Protein AF-A0A972F9N4-F1 (afdb_monomer_lite)

Radius of gyration: 15.57 Å; chains: 1; bounding box: 40×33×38 Å

Foldseek 3Di:
DDAQVRLVVLLCVLVVVLLVVLVWDKDWDDWDADPLGTKTKIWTDDDQWIWIWMGDQATGWTKITHNHFIDTPQLLCVLQVNVVPAQPPVPPDHNNSNSNRVNVCCVPPVCCRRHNDPVVSVVSRVSCVVPVCCCPDPNVVPDDD

pLDDT: mean 92.65, std 11.04, range [39.41, 98.75]

Organism: NCBI:txid666964

Sequence (145 aa):
MSTPQEELVEGIEHLRPMMEANGFEFSLGETGIGSGGTFAVGQFQRDDRILAFSVRYGLGLVEYKVGQSRITHEDFLRYSGAWGNHACPNFGGTIQASFAALKQDLANHFSVFLSGKDEEFLAVVRDRDAEPNKFKGLAALGGRR

Secondary structure (DSSP, 8-state):
---HHHHHHHHHHHHHHHHHHTT-EEEEEEEEEETTEEEEEEEEEETTEEEEEEESSSEEEEEEEETTEEEEHHHHHHHTTGGGG---S-TTS-HHHHHHHHHHHHHHH-HHHHTS-HHHHHHHHHHHHHSTTTTSGGGGG----

Structure (mmCIF, N/CA/C/O backbone):
data_AF-A0A972F9N4-F1
#
_entry.id   AF-A0A972F9N4-F1
#
loop_
_atom_site.group_PDB
_atom_site.id
_atom_site.type_symbol
_atom_site.label_atom_id
_atom_site.label_alt_id
_atom_site.label_comp_id
_atom_site.label_asym_id
_atom_site.label_entity_id
_atom_site.label_seq_id
_atom_site.pdbx_PDB_ins_code
_atom_site.Cartn_x
_atom_site.Cartn_y
_atom_site.Cartn_z
_atom_site.occupancy
_atom_site.B_iso_or_equiv
_atom_site.auth_seq_id
_atom_site.auth_comp_id
_atom_site.auth_asym_id
_atom_site.auth_atom_id
_atom_site.pdbx_PDB_model_num
ATOM 1 N N . MET A 1 1 ? -10.585 13.991 20.053 1.00 66.56 1 MET A N 1
ATOM 2 C CA . MET A 1 1 ? -9.584 13.578 19.050 1.00 66.56 1 MET A CA 1
ATOM 3 C C . MET A 1 1 ? -9.854 12.126 18.746 1.00 66.56 1 MET A C 1
ATOM 5 O O . MET A 1 1 ? -10.020 11.379 19.705 1.00 66.56 1 MET A O 1
ATOM 9 N N . SER A 1 2 ? -9.945 11.767 17.471 1.00 84.81 2 SER A N 1
ATOM 10 C CA . SER A 1 2 ? -10.097 10.379 17.044 1.00 84.81 2 SER A CA 1
ATOM 11 C C . SER A 1 2 ? -8.840 9.581 17.390 1.00 84.81 2 SER A C 1
ATOM 13 O O . SER A 1 2 ? -7.721 10.103 17.378 1.00 84.81 2 SER A O 1
ATOM 15 N N . THR A 1 3 ? -9.018 8.313 17.723 1.00 94.06 3 THR A N 1
ATOM 16 C CA . THR A 1 3 ? -7.925 7.361 17.908 1.00 94.06 3 THR A CA 1
ATOM 17 C C . THR A 1 3 ? -7.347 6.948 16.548 1.00 94.06 3 THR A C 1
ATOM 19 O O . THR A 1 3 ? -8.063 6.951 15.548 1.00 94.06 3 THR A O 1
ATOM 22 N N . PRO A 1 4 ? -6.075 6.516 16.473 1.00 95.50 4 PRO A N 1
ATOM 23 C CA . PRO A 1 4 ? -5.504 5.985 15.233 1.00 95.50 4 PRO A CA 1
ATOM 24 C C . PRO A 1 4 ? -6.303 4.829 14.621 1.00 95.50 4 PRO A C 1
ATOM 26 O O . PRO A 1 4 ? -6.300 4.665 13.408 1.00 95.50 4 PRO A O 1
ATOM 29 N N . GLN A 1 5 ? -6.989 4.036 15.449 1.00 96.56 5 GLN A N 1
ATOM 30 C CA . GLN A 1 5 ? -7.875 2.975 14.978 1.00 96.56 5 GLN A CA 1
ATOM 31 C C . GLN A 1 5 ? -9.117 3.544 14.282 1.00 96.56 5 GLN A C 1
ATOM 33 O O . GLN A 1 5 ? -9.463 3.066 13.209 1.00 96.56 5 GLN A O 1
ATOM 38 N N . GLU A 1 6 ? -9.770 4.555 14.861 1.00 96.31 6 GLU A N 1
ATOM 39 C CA . GLU A 1 6 ? -10.923 5.223 14.237 1.00 96.31 6 GLU A CA 1
ATOM 40 C C . GLU A 1 6 ? -10.524 5.888 12.914 1.00 96.31 6 GLU A C 1
ATOM 42 O O . GLU A 1 6 ? -11.195 5.686 11.908 1.00 96.31 6 GLU A O 1
ATOM 47 N N . GLU A 1 7 ? -9.384 6.585 12.888 1.00 97.00 7 GLU A N 1
ATOM 48 C CA . GLU A 1 7 ? -8.821 7.198 11.674 1.00 97.00 7 GLU A CA 1
ATOM 49 C C . GLU A 1 7 ? -8.498 6.158 10.590 1.00 97.00 7 GLU A C 1
ATOM 51 O O . GLU A 1 7 ? -8.697 6.398 9.400 1.00 97.00 7 GLU A O 1
ATOM 56 N N . LEU A 1 8 ? -8.007 4.980 10.987 1.00 97.25 8 LEU A N 1
ATOM 57 C CA . LEU A 1 8 ? -7.749 3.875 10.068 1.00 97.25 8 LEU A CA 1
ATOM 58 C C . LEU A 1 8 ? -9.059 3.314 9.508 1.00 97.25 8 LEU A C 1
ATOM 60 O O . LEU A 1 8 ? -9.168 3.139 8.297 1.00 97.25 8 LEU A O 1
ATOM 64 N N . VAL A 1 9 ? -10.043 3.042 10.369 1.00 97.19 9 VAL A N 1
ATOM 65 C CA . VAL A 1 9 ? -11.350 2.506 9.961 1.00 97.19 9 VAL A CA 1
ATOM 66 C C . VAL A 1 9 ? -12.082 3.480 9.041 1.00 97.19 9 VAL A C 1
ATOM 68 O O . VAL A 1 9 ? -12.660 3.046 8.056 1.00 97.19 9 VAL A O 1
ATOM 71 N N . GLU A 1 10 ? -12.023 4.784 9.299 1.00 97.12 10 GLU A N 1
ATOM 72 C CA . GLU A 1 10 ? -12.567 5.786 8.379 1.00 97.12 10 GLU A CA 1
ATOM 73 C C . GLU A 1 10 ? -11.773 5.820 7.064 1.00 97.12 10 GLU A C 1
ATOM 75 O O . GLU A 1 10 ? -12.341 5.790 5.972 1.00 97.12 10 GLU A O 1
ATOM 80 N N . GLY A 1 11 ? -10.442 5.821 7.155 1.00 96.81 11 GLY A N 1
ATOM 81 C CA . GLY A 1 11 ? -9.549 5.883 6.006 1.00 96.81 11 GLY A CA 1
ATOM 82 C C . GLY A 1 11 ? -9.741 4.740 5.008 1.00 96.81 11 GLY A C 1
ATOM 83 O O . GLY A 1 11 ? -9.746 4.961 3.792 1.00 96.81 11 GLY A O 1
ATOM 84 N N . ILE A 1 12 ? -9.949 3.514 5.492 1.00 97.69 12 ILE A N 1
ATOM 85 C CA . ILE A 1 12 ? -10.131 2.359 4.608 1.00 97.69 12 ILE A CA 1
ATOM 86 C C . ILE A 1 12 ? -11.447 2.393 3.833 1.00 97.69 12 ILE A C 1
ATOM 88 O O . ILE A 1 12 ? -11.502 1.770 2.777 1.00 97.69 12 ILE A O 1
ATOM 92 N N . GLU A 1 13 ? -12.460 3.159 4.249 1.00 98.06 13 GLU A N 1
ATOM 93 C CA . GLU A 1 13 ? -13.692 3.326 3.463 1.00 98.06 13 GLU A CA 1
ATOM 94 C C . GLU A 1 13 ? -13.420 3.994 2.103 1.00 98.06 13 GLU A C 1
ATOM 96 O O . GLU A 1 13 ? -14.134 3.759 1.126 1.00 98.06 13 GLU A O 1
ATOM 101 N N . HIS A 1 14 ? -12.323 4.751 1.970 1.00 97.25 14 HIS A N 1
ATOM 102 C CA . HIS A 1 14 ? -11.880 5.247 0.666 1.00 97.25 14 HIS A CA 1
ATOM 103 C C . HIS A 1 14 ? -11.411 4.119 -0.263 1.00 97.25 14 HIS A C 1
ATOM 105 O O . HIS A 1 14 ? -11.649 4.186 -1.477 1.00 97.25 14 HIS A O 1
ATOM 111 N N . LEU A 1 15 ? -10.742 3.105 0.292 1.00 98.00 15 LEU A N 1
ATOM 112 C CA . LEU A 1 15 ? -10.119 2.003 -0.445 1.00 98.00 15 LEU A CA 1
ATOM 113 C C . LEU A 1 15 ? -11.084 0.837 -0.668 1.00 98.00 15 LEU A C 1
ATOM 115 O O . LEU A 1 15 ? -11.050 0.206 -1.726 1.00 98.00 15 LEU A O 1
ATOM 119 N N . ARG A 1 16 ? -11.954 0.579 0.311 1.00 97.69 16 ARG A N 1
ATOM 120 C CA . ARG A 1 16 ? -12.781 -0.621 0.437 1.00 97.69 16 ARG A CA 1
ATOM 121 C C . ARG A 1 16 ? -13.491 -1.015 -0.863 1.00 97.69 16 ARG A C 1
ATOM 123 O O . ARG A 1 16 ? -13.254 -2.139 -1.297 1.00 97.69 16 ARG A O 1
ATOM 130 N N . PRO A 1 17 ? -14.229 -0.131 -1.570 1.00 97.94 17 PRO A N 1
ATOM 131 C CA . PRO A 1 17 ? -14.934 -0.540 -2.788 1.00 97.94 17 PRO A CA 1
ATOM 132 C C . PRO A 1 17 ? -14.007 -1.076 -3.886 1.00 97.94 17 PRO A C 1
ATOM 134 O O . PRO A 1 17 ? -14.366 -1.999 -4.607 1.00 97.94 17 PRO A O 1
ATOM 137 N N . MET A 1 18 ? -12.807 -0.504 -4.023 1.00 97.62 18 MET A N 1
ATOM 138 C CA . MET A 1 18 ? -11.828 -0.936 -5.025 1.00 97.62 18 MET A CA 1
ATOM 139 C C . MET A 1 18 ? -11.169 -2.253 -4.623 1.00 97.62 18 MET A C 1
ATOM 141 O O . MET A 1 18 ? -10.984 -3.130 -5.465 1.00 97.62 18 MET A O 1
ATOM 145 N N . MET A 1 19 ? -10.804 -2.379 -3.349 1.00 98.38 19 MET A N 1
ATOM 146 C CA . MET A 1 19 ? -10.128 -3.565 -2.835 1.00 98.38 19 MET A CA 1
ATOM 147 C C . MET A 1 19 ? -11.067 -4.777 -2.866 1.00 98.38 19 MET A C 1
ATOM 149 O O . MET A 1 19 ? -10.706 -5.811 -3.426 1.00 98.38 19 MET A O 1
ATOM 153 N N . GLU A 1 20 ? -12.302 -4.622 -2.382 1.00 98.25 20 GLU A N 1
ATOM 154 C CA . GLU A 1 20 ? -13.320 -5.681 -2.379 1.00 98.25 20 GLU A CA 1
ATOM 155 C C . GLU A 1 20 ? -13.733 -6.082 -3.804 1.00 98.25 20 GLU A C 1
ATOM 157 O O . GLU A 1 20 ? -13.860 -7.270 -4.092 1.00 98.25 20 GLU A O 1
ATOM 162 N N . ALA A 1 21 ? -13.838 -5.132 -4.745 1.00 97.75 21 ALA A N 1
ATOM 163 C CA . ALA A 1 21 ? -14.088 -5.449 -6.157 1.00 97.75 21 ALA A CA 1
ATOM 164 C C . ALA A 1 21 ? -12.963 -6.278 -6.805 1.00 97.75 21 ALA A C 1
ATOM 166 O O . ALA A 1 21 ? -13.196 -6.965 -7.797 1.00 97.75 21 ALA A O 1
ATOM 167 N N . ASN A 1 22 ? -11.750 -6.230 -6.245 1.00 98.06 22 ASN A N 1
ATOM 168 C CA . ASN A 1 22 ? -10.628 -7.074 -6.645 1.00 98.06 22 ASN A CA 1
ATOM 169 C C . ASN A 1 22 ? -10.482 -8.321 -5.756 1.00 98.06 22 ASN A C 1
ATOM 171 O O . ASN A 1 22 ? -9.488 -9.027 -5.884 1.00 98.06 22 ASN A O 1
ATOM 175 N N . GLY A 1 23 ? -11.441 -8.624 -4.878 1.00 98.12 23 GLY A N 1
ATOM 176 C CA . GLY A 1 23 ? -11.435 -9.822 -4.033 1.00 98.12 23 GLY A CA 1
ATOM 177 C C . GLY A 1 23 ? -10.523 -9.737 -2.810 1.00 98.12 23 GLY A C 1
ATOM 178 O O . GLY A 1 23 ? -10.171 -10.772 -2.255 1.00 98.12 23 GLY A O 1
ATOM 179 N N . PHE A 1 24 ? -10.103 -8.536 -2.407 1.00 98.62 24 PHE A N 1
ATOM 180 C CA . PHE A 1 24 ? -9.376 -8.350 -1.156 1.00 98.62 24 PHE A CA 1
ATOM 181 C C . PHE A 1 24 ? -10.337 -8.163 0.013 1.00 98.62 24 PHE A C 1
ATOM 183 O O . PHE A 1 24 ? -11.296 -7.397 -0.073 1.00 98.62 24 PHE A O 1
ATOM 190 N N . GLU A 1 25 ? -9.998 -8.772 1.139 1.00 98.56 25 GLU A N 1
ATOM 191 C CA . GLU A 1 25 ? -10.707 -8.614 2.402 1.00 98.56 25 GLU A CA 1
ATOM 192 C C . GLU A 1 25 ? -9.875 -7.781 3.371 1.00 98.56 25 GLU A C 1
ATOM 194 O O . GLU A 1 25 ? -8.657 -7.947 3.476 1.00 98.56 25 GLU A O 1
ATOM 199 N N . PHE A 1 26 ? -10.532 -6.865 4.079 1.00 98.50 26 PHE A N 1
ATOM 200 C CA . PHE A 1 26 ? -9.880 -6.057 5.101 1.00 98.50 26 PHE A CA 1
ATOM 201 C C . PHE A 1 26 ? -9.849 -6.781 6.449 1.00 98.50 26 PHE A C 1
ATOM 203 O O . PHE A 1 26 ? -10.870 -7.287 6.914 1.00 98.50 26 PHE A O 1
ATOM 210 N N . SER A 1 27 ? -8.714 -6.709 7.139 1.00 98.06 27 SER A N 1
ATOM 211 C CA . SER A 1 27 ? -8.597 -7.084 8.547 1.00 98.06 27 SER A CA 1
ATOM 212 C C . SER A 1 27 ? -7.847 -6.011 9.330 1.00 98.06 27 SER A C 1
ATOM 214 O O . SER A 1 27 ? -6.760 -5.578 8.929 1.00 98.06 27 SER A O 1
ATOM 216 N N . LEU A 1 28 ? -8.401 -5.627 10.479 1.00 97.50 28 LEU A N 1
ATOM 217 C CA . LEU A 1 28 ? -7.691 -4.815 11.460 1.00 97.50 28 LEU A CA 1
ATOM 218 C C . LEU A 1 28 ? -6.642 -5.688 12.163 1.00 97.50 28 LEU A C 1
ATOM 220 O O . LEU A 1 28 ? -6.951 -6.787 12.621 1.00 97.50 28 LEU A O 1
ATOM 224 N N . GLY A 1 29 ? -5.406 -5.201 12.213 1.00 94.38 29 GLY A N 1
ATOM 225 C CA . GLY A 1 29 ? -4.285 -5.865 12.863 1.00 94.38 29 GLY A CA 1
ATOM 226 C C . GLY A 1 29 ? -4.032 -5.322 14.267 1.00 94.38 29 GLY A C 1
ATOM 227 O O . GLY A 1 29 ? -4.952 -5.055 15.037 1.00 94.38 29 GLY A O 1
ATOM 228 N N . GLU A 1 30 ? -2.753 -5.165 14.602 1.00 93.50 30 GLU A N 1
ATOM 229 C CA . GLU A 1 30 ? -2.322 -4.668 15.905 1.00 93.50 30 GLU A CA 1
ATOM 230 C C . GLU A 1 30 ? -2.741 -3.208 16.136 1.00 93.50 30 GLU A C 1
ATOM 232 O O . GLU A 1 30 ? -2.578 -2.336 15.281 1.00 93.50 30 GLU A O 1
ATOM 237 N N . THR A 1 31 ? -3.226 -2.934 17.342 1.00 94.94 31 THR A N 1
ATOM 238 C CA . THR A 1 31 ? -3.464 -1.585 17.857 1.00 94.94 31 THR A CA 1
ATOM 239 C C . THR A 1 31 ? -2.782 -1.459 19.208 1.00 94.94 31 THR A C 1
ATOM 241 O O . THR A 1 31 ? -2.860 -2.385 20.017 1.00 94.94 31 THR A O 1
ATOM 244 N N . GLY A 1 32 ? -2.156 -0.323 19.502 1.00 92.06 32 GLY A N 1
ATOM 245 C CA . GLY A 1 32 ? -1.471 -0.180 20.782 1.00 92.06 32 GLY A CA 1
ATOM 246 C C . GLY A 1 32 ? -0.797 1.162 20.995 1.00 92.06 32 GLY A C 1
ATOM 247 O O . GLY A 1 32 ? -0.964 2.103 20.221 1.00 92.06 32 GLY A O 1
ATOM 248 N N . ILE A 1 33 ? -0.019 1.237 22.074 1.00 92.06 33 ILE A N 1
ATOM 249 C CA . ILE A 1 33 ? 0.811 2.388 22.432 1.00 92.06 33 ILE A CA 1
ATOM 250 C C . ILE A 1 33 ? 2.270 1.943 22.364 1.00 92.06 33 ILE A C 1
ATOM 252 O O . ILE A 1 33 ? 2.673 1.014 23.056 1.00 92.06 33 ILE A O 1
ATOM 256 N N . GLY A 1 34 ? 3.061 2.616 21.530 1.00 84.94 34 GLY A N 1
ATOM 257 C CA . GLY A 1 34 ? 4.508 2.410 21.440 1.00 84.94 34 GLY A CA 1
ATOM 258 C C . GLY A 1 34 ? 5.297 3.662 21.822 1.00 84.94 34 GLY A C 1
ATOM 259 O O . GLY A 1 34 ? 4.723 4.689 22.173 1.00 84.94 34 GLY A O 1
ATOM 260 N N . SER A 1 35 ? 6.622 3.610 21.673 1.00 80.38 35 SER A N 1
ATOM 261 C CA . SER A 1 35 ? 7.544 4.711 22.020 1.00 80.38 35 SER A CA 1
ATOM 262 C C . SER A 1 35 ? 7.240 6.050 21.334 1.00 80.38 35 SER A C 1
ATOM 264 O O . SER A 1 35 ? 7.495 7.105 21.900 1.00 80.38 35 SER A O 1
ATOM 266 N N . GLY A 1 36 ? 6.660 6.027 20.136 1.00 81.94 36 GLY A N 1
ATOM 267 C CA . GLY A 1 36 ? 6.170 7.215 19.435 1.00 81.94 36 GLY A CA 1
ATOM 268 C C . GLY A 1 36 ? 4.666 7.479 19.607 1.00 81.94 36 GLY A C 1
ATOM 269 O O . GLY A 1 36 ? 4.095 8.140 18.759 1.00 81.94 36 GLY A O 1
ATOM 270 N N . GLY A 1 37 ? 3.977 6.913 20.602 1.00 90.31 37 GLY A N 1
ATOM 271 C CA . GLY A 1 37 ? 2.532 7.090 20.834 1.00 90.31 37 GLY A CA 1
ATOM 272 C C . GLY A 1 37 ? 1.628 6.007 20.234 1.00 90.31 37 GLY A C 1
ATOM 273 O O . GLY A 1 37 ? 2.108 4.946 19.821 1.00 90.31 37 GLY A O 1
ATOM 274 N N . THR A 1 38 ? 0.321 6.271 20.215 1.00 94.50 38 THR A N 1
ATOM 275 C CA . THR A 1 38 ? -0.720 5.318 19.797 1.00 94.50 38 THR A CA 1
ATOM 276 C C . THR A 1 38 ? -0.662 5.031 18.298 1.00 94.50 38 THR A C 1
ATOM 278 O O . THR A 1 38 ? -0.417 5.939 17.505 1.00 94.50 38 THR A O 1
ATOM 281 N N . PHE A 1 39 ? -0.908 3.785 17.902 1.00 95.75 39 PHE A N 1
ATOM 282 C CA . PHE A 1 39 ? -0.930 3.362 16.505 1.00 95.75 39 PHE A CA 1
ATOM 283 C C . PHE A 1 39 ? -2.013 2.309 16.248 1.00 95.75 39 PHE A C 1
ATOM 285 O O . PHE A 1 39 ? -2.490 1.648 17.174 1.00 95.75 39 PHE A O 1
ATOM 292 N N . ALA A 1 40 ? -2.362 2.148 14.975 1.00 97.31 40 ALA A N 1
ATOM 293 C CA . ALA A 1 40 ? -3.174 1.047 14.471 1.00 97.31 40 ALA A CA 1
ATOM 294 C C . ALA A 1 40 ? -2.573 0.505 13.171 1.00 97.31 40 ALA A C 1
ATOM 296 O O . ALA A 1 40 ? -1.994 1.262 12.392 1.00 97.31 40 ALA A O 1
ATOM 297 N N . VAL A 1 41 ? -2.710 -0.795 12.936 1.00 97.38 41 VAL A N 1
ATOM 298 C CA . VAL A 1 41 ? -2.272 -1.485 11.721 1.00 97.38 41 VAL A CA 1
ATOM 299 C C . VAL A 1 41 ? -3.487 -2.093 11.039 1.00 97.38 41 VAL A C 1
ATOM 301 O O . VAL A 1 41 ? -4.383 -2.620 11.695 1.00 97.38 41 VAL A O 1
ATOM 304 N N . GLY A 1 42 ? -3.518 -2.029 9.716 1.00 97.88 42 GLY A N 1
ATOM 305 C CA . GLY A 1 42 ? -4.555 -2.636 8.898 1.00 97.88 42 GLY A CA 1
ATOM 306 C C . GLY A 1 42 ? -3.942 -3.303 7.682 1.00 97.88 42 GLY A C 1
ATOM 307 O O . GLY A 1 42 ? -2.849 -2.941 7.240 1.00 97.88 42 GLY A O 1
ATOM 308 N N . GLN A 1 43 ? -4.655 -4.283 7.141 1.00 98.50 43 GLN A N 1
ATOM 309 C CA . GLN A 1 43 ? -4.263 -4.909 5.891 1.00 98.50 43 GLN A CA 1
ATOM 310 C C . GLN A 1 43 ? -5.473 -5.298 5.049 1.00 98.50 43 GLN A C 1
ATOM 312 O O . GLN A 1 43 ? -6.538 -5.613 5.577 1.00 98.50 43 GLN A O 1
ATOM 317 N N . PHE A 1 44 ? -5.269 -5.307 3.738 1.00 98.75 44 PHE A N 1
ATOM 318 C CA . PHE A 1 44 ? -6.120 -5.983 2.771 1.00 98.75 44 PHE A CA 1
ATOM 319 C C . PHE A 1 44 ? -5.400 -7.231 2.270 1.00 98.75 44 PHE A C 1
ATOM 321 O O . PHE A 1 44 ? -4.228 -7.145 1.898 1.00 98.75 44 PHE A O 1
ATOM 328 N N . GLN A 1 45 ? -6.094 -8.366 2.218 1.00 98.56 45 GLN A N 1
ATOM 329 C CA . GLN A 1 45 ? -5.526 -9.631 1.761 1.00 98.56 45 GLN A CA 1
ATOM 330 C C . GLN A 1 45 ? -6.414 -10.317 0.720 1.00 98.56 45 GLN A C 1
ATOM 332 O O . GLN A 1 45 ? -7.630 -10.368 0.874 1.00 98.56 45 GLN A O 1
ATOM 337 N N . ARG A 1 46 ? -5.780 -10.873 -0.316 1.00 98.06 46 ARG A N 1
ATOM 338 C CA . ARG A 1 46 ? -6.365 -11.830 -1.262 1.00 98.06 46 ARG A CA 1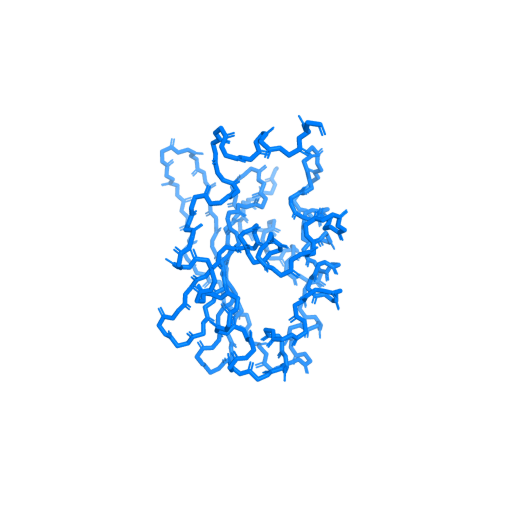
ATOM 339 C C . ARG A 1 46 ? -5.334 -12.915 -1.531 1.00 98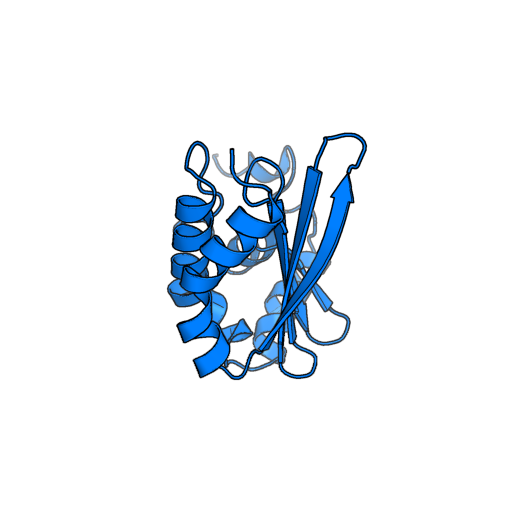.06 46 ARG A C 1
ATOM 341 O O . ARG A 1 46 ? -4.276 -12.608 -2.074 1.00 98.06 46 ARG A O 1
ATOM 348 N N . ASP A 1 47 ? -5.638 -14.155 -1.164 1.00 96.56 47 ASP A N 1
ATOM 349 C CA . ASP A 1 47 ? -4.702 -15.279 -1.261 1.00 96.56 47 ASP A CA 1
ATOM 350 C C . ASP A 1 47 ? -3.342 -14.939 -0.612 1.00 96.56 47 ASP A C 1
ATOM 352 O O . ASP A 1 47 ? -3.274 -14.660 0.590 1.00 96.56 47 ASP A O 1
ATOM 356 N N . ASP A 1 48 ? -2.265 -14.931 -1.397 1.00 96.25 48 ASP A N 1
ATOM 357 C CA . ASP A 1 48 ? -0.902 -14.597 -0.983 1.00 96.25 48 ASP A CA 1
ATOM 358 C C . ASP A 1 48 ? -0.518 -13.124 -1.234 1.00 96.25 48 ASP A C 1
ATOM 360 O O . ASP A 1 48 ? 0.637 -12.739 -1.014 1.00 96.25 48 ASP A O 1
ATOM 364 N N . ARG A 1 49 ? -1.480 -12.292 -1.657 1.00 98.38 49 ARG A N 1
ATOM 365 C CA . ARG A 1 49 ? -1.309 -10.853 -1.868 1.00 98.38 49 ARG A CA 1
ATOM 366 C C . ARG A 1 49 ? -1.779 -10.062 -0.663 1.00 98.38 49 ARG A C 1
ATOM 368 O O . ARG A 1 49 ? -2.931 -10.176 -0.250 1.00 98.38 49 ARG A O 1
ATOM 375 N N . ILE A 1 50 ? -0.903 -9.218 -0.125 1.00 98.62 50 ILE A N 1
ATOM 376 C CA . ILE A 1 50 ? -1.196 -8.401 1.058 1.00 98.62 50 ILE A CA 1
ATOM 377 C C . ILE A 1 50 ? -0.794 -6.953 0.796 1.00 98.62 50 ILE A C 1
ATOM 379 O O . ILE A 1 50 ? 0.331 -6.682 0.381 1.00 98.62 50 ILE A O 1
ATOM 383 N N . LEU A 1 51 ? -1.714 -6.029 1.060 1.00 98.62 51 LEU A N 1
ATOM 384 C CA . LEU A 1 51 ? -1.452 -4.601 1.204 1.00 98.62 51 LEU A CA 1
ATOM 385 C C . LEU A 1 51 ? -1.565 -4.263 2.690 1.00 98.62 51 LEU A C 1
ATOM 387 O O . LEU A 1 51 ? -2.665 -4.304 3.233 1.00 98.62 51 LEU A O 1
ATOM 391 N N . ALA A 1 52 ? -0.452 -3.930 3.336 1.00 98.31 52 ALA A N 1
ATOM 392 C CA . ALA A 1 52 ? -0.397 -3.601 4.757 1.00 98.31 52 ALA A CA 1
ATOM 393 C C . ALA A 1 52 ? -0.010 -2.135 4.967 1.00 98.31 52 ALA A C 1
ATOM 395 O O . ALA A 1 52 ? 0.812 -1.581 4.235 1.00 98.31 52 ALA A O 1
ATOM 396 N N . PHE A 1 53 ? -0.596 -1.503 5.980 1.00 97.50 53 PHE A N 1
ATOM 397 C CA . PHE A 1 53 ? -0.304 -0.120 6.343 1.00 97.50 53 PHE A CA 1
ATOM 398 C C . PHE A 1 53 ? -0.574 0.142 7.823 1.00 97.50 53 PHE A C 1
ATOM 400 O O . PHE A 1 53 ? -1.269 -0.610 8.505 1.00 97.50 53 PHE A O 1
ATOM 407 N N . SER A 1 54 ? -0.011 1.236 8.329 1.00 95.75 54 SER A N 1
ATOM 408 C CA . SER A 1 54 ? -0.205 1.679 9.711 1.00 95.75 54 SER A CA 1
ATOM 409 C C . SER A 1 54 ? -0.682 3.123 9.764 1.00 95.75 54 SER A C 1
ATOM 411 O O . SER A 1 54 ? -0.403 3.904 8.860 1.00 95.75 54 SER A O 1
ATOM 413 N N . VAL A 1 55 ? -1.387 3.492 10.829 1.00 95.62 55 VAL A N 1
ATOM 414 C CA . VAL A 1 55 ? -1.764 4.872 11.138 1.00 95.62 55 VAL A CA 1
ATOM 415 C C . VAL A 1 55 ? -1.127 5.269 12.461 1.00 95.62 55 VAL A C 1
ATOM 417 O O . VAL A 1 55 ? -1.318 4.608 13.485 1.00 95.62 55 VAL A O 1
ATOM 420 N N . ARG A 1 56 ? -0.359 6.361 12.430 1.00 93.62 56 ARG A N 1
ATOM 421 C CA . ARG A 1 56 ? 0.265 6.998 13.596 1.00 93.62 56 ARG A CA 1
ATOM 422 C C . ARG A 1 56 ? 0.544 8.467 13.294 1.00 93.62 56 ARG A C 1
ATOM 424 O O . ARG A 1 56 ? 1.484 8.771 12.568 1.00 93.62 56 ARG A O 1
ATOM 431 N N . TYR A 1 57 ? -0.284 9.369 13.823 1.00 90.44 57 TYR A N 1
ATOM 432 C CA . TYR A 1 57 ? -0.300 10.807 13.476 1.00 90.44 57 TYR A CA 1
ATOM 433 C C 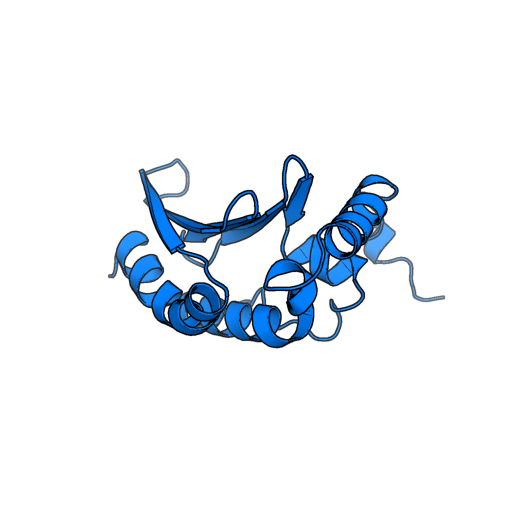. TYR A 1 57 ? -0.479 11.123 11.972 1.00 90.44 57 TYR A C 1
ATOM 435 O O . TYR A 1 57 ? -0.458 12.286 11.585 1.00 90.44 57 TYR A O 1
ATOM 443 N N . GLY A 1 58 ? -0.641 10.101 11.130 1.00 93.19 58 GLY A N 1
ATOM 444 C CA . GLY A 1 58 ? -0.554 10.132 9.674 1.00 93.19 58 GLY A CA 1
ATOM 445 C C . GLY A 1 58 ? -0.650 8.705 9.122 1.00 93.19 58 GLY A C 1
ATOM 446 O O . GLY A 1 58 ? -0.537 7.740 9.887 1.00 93.19 58 GLY A O 1
ATOM 447 N N . LEU A 1 59 ? -0.841 8.565 7.808 1.00 95.25 59 LEU A N 1
ATOM 448 C CA . LEU A 1 59 ? -0.676 7.278 7.128 1.00 95.25 59 LEU A CA 1
ATOM 449 C C . LEU A 1 59 ? 0.821 6.935 7.089 1.00 95.25 59 LEU A C 1
ATOM 451 O O . LEU A 1 59 ? 1.626 7.686 6.542 1.00 95.25 59 LEU A O 1
ATOM 455 N N . GLY A 1 60 ? 1.187 5.837 7.741 1.00 92.94 60 GLY A N 1
ATOM 456 C CA . GLY A 1 60 ? 2.551 5.336 7.845 1.00 92.94 60 GLY A CA 1
ATOM 457 C C . GLY A 1 60 ? 2.989 4.543 6.616 1.00 92.94 60 GLY A C 1
ATOM 458 O O . GLY A 1 60 ? 2.455 4.699 5.520 1.00 92.94 60 GLY A O 1
ATOM 459 N N . LEU A 1 61 ? 3.982 3.668 6.809 1.00 91.38 61 LEU A N 1
ATOM 460 C CA . LEU A 1 61 ? 4.516 2.838 5.731 1.00 91.38 61 LEU A CA 1
ATOM 461 C C . LEU A 1 61 ? 3.412 1.975 5.112 1.00 91.38 61 LEU A C 1
ATOM 463 O O . LEU A 1 61 ? 2.730 1.244 5.829 1.00 91.38 61 LEU A O 1
ATOM 467 N N . VAL A 1 62 ? 3.300 2.042 3.787 1.00 97.75 62 VAL A N 1
ATOM 468 C CA . VAL A 1 62 ? 2.443 1.183 2.972 1.00 97.75 62 VAL A CA 1
ATOM 469 C C . VAL A 1 62 ? 3.332 0.145 2.284 1.00 97.75 62 VAL A C 1
ATOM 471 O O . VAL A 1 62 ? 4.253 0.502 1.542 1.00 97.75 62 VAL A O 1
ATOM 474 N N . GLU A 1 63 ? 3.081 -1.133 2.550 1.00 98.38 63 GLU A N 1
ATOM 475 C CA . GLU A 1 63 ? 3.855 -2.265 2.035 1.00 98.38 63 GLU A CA 1
ATOM 476 C C . GLU A 1 63 ? 2.955 -3.231 1.257 1.00 98.38 63 GLU A C 1
ATOM 478 O O . GLU A 1 63 ? 1.821 -3.511 1.645 1.00 98.38 63 GLU A O 1
ATOM 483 N N . TYR A 1 64 ? 3.490 -3.746 0.154 1.00 98.50 64 TYR A N 1
ATOM 484 C CA . TYR A 1 64 ? 2.863 -4.727 -0.719 1.00 98.50 64 TYR A CA 1
ATOM 485 C C . TYR A 1 64 ? 3.637 -6.031 -0.637 1.00 98.50 64 TYR A C 1
ATOM 487 O O . TYR A 1 64 ? 4.870 -6.025 -0.685 1.00 98.50 64 TYR A O 1
ATOM 495 N N . LYS A 1 65 ? 2.920 -7.148 -0.588 1.00 98.44 65 LYS A N 1
ATOM 496 C CA . LYS A 1 65 ? 3.483 -8.495 -0.569 1.00 98.44 65 LYS A CA 1
ATOM 497 C C . LYS A 1 65 ? 2.777 -9.389 -1.580 1.00 98.44 65 LYS A C 1
ATOM 499 O O . LYS A 1 65 ? 1.559 -9.315 -1.698 1.00 98.44 65 LYS A O 1
ATOM 504 N N . VAL A 1 66 ? 3.553 -10.233 -2.258 1.00 98.00 66 VAL A N 1
ATOM 505 C CA . VAL A 1 66 ? 3.094 -11.355 -3.094 1.00 98.00 66 VAL A CA 1
ATOM 506 C C . VAL A 1 66 ? 4.004 -12.543 -2.779 1.00 98.00 66 VAL A C 1
ATOM 508 O O . VAL A 1 66 ? 5.230 -12.435 -2.901 1.00 98.00 66 VAL A O 1
ATOM 511 N N . GLY A 1 67 ? 3.443 -13.649 -2.291 1.00 96.44 67 GLY A N 1
ATOM 512 C CA . GLY A 1 67 ? 4.215 -14.798 -1.817 1.00 96.44 67 GLY A CA 1
ATOM 513 C C . GLY A 1 67 ? 5.198 -14.426 -0.697 1.00 96.44 67 GLY A C 1
ATOM 514 O O . GLY A 1 67 ? 4.799 -14.072 0.411 1.00 96.44 67 GLY A O 1
ATOM 515 N N . GLN A 1 68 ? 6.504 -14.522 -0.961 1.00 96.06 68 GLN A N 1
ATOM 516 C CA . GLN A 1 68 ? 7.573 -14.125 -0.022 1.00 96.06 68 GLN A CA 1
ATOM 517 C C . GLN A 1 68 ? 8.193 -12.757 -0.347 1.00 96.06 68 GLN A C 1
ATOM 519 O O . GLN A 1 68 ? 9.010 -12.239 0.416 1.00 96.06 68 GLN A O 1
ATOM 524 N N . SER A 1 69 ? 7.817 -12.166 -1.478 1.00 97.75 69 SER A N 1
ATOM 525 C CA . SER A 1 69 ? 8.367 -10.910 -1.968 1.00 97.75 69 SER A CA 1
ATOM 526 C C . SER A 1 69 ? 7.596 -9.730 -1.397 1.00 97.75 69 SER A C 1
ATOM 528 O O . SER A 1 69 ? 6.371 -9.767 -1.313 1.00 97.75 69 SER A O 1
ATOM 530 N N . ARG A 1 70 ? 8.318 -8.667 -1.030 1.00 97.75 70 ARG A N 1
ATOM 531 C CA . ARG A 1 70 ? 7.738 -7.439 -0.476 1.00 97.75 70 ARG A CA 1
ATOM 532 C C . ARG A 1 70 ? 8.385 -6.187 -1.039 1.00 97.75 70 ARG A C 1
ATOM 534 O O . ARG A 1 70 ? 9.593 -6.173 -1.291 1.00 97.75 70 ARG A O 1
ATOM 541 N N . ILE A 1 71 ? 7.604 -5.127 -1.170 1.00 98.06 71 ILE A N 1
ATOM 542 C CA . ILE A 1 71 ? 8.064 -3.821 -1.637 1.00 98.06 71 ILE A CA 1
ATOM 543 C C . ILE A 1 71 ? 7.220 -2.714 -1.009 1.00 98.06 71 ILE A C 1
ATOM 545 O O . ILE A 1 71 ? 6.025 -2.878 -0.776 1.00 98.06 71 ILE A O 1
ATOM 549 N N . THR A 1 72 ? 7.846 -1.581 -0.711 1.00 97.81 72 THR A N 1
ATOM 550 C CA . THR A 1 72 ? 7.129 -0.406 -0.210 1.00 97.81 72 THR A CA 1
ATOM 551 C C . THR A 1 72 ? 6.412 0.293 -1.364 1.00 97.81 72 THR A C 1
ATOM 553 O O . THR A 1 72 ? 6.845 0.191 -2.512 1.00 97.81 72 THR A O 1
ATOM 556 N N . HIS A 1 73 ? 5.341 1.031 -1.077 1.00 97.56 73 HIS A N 1
ATOM 557 C CA . HIS A 1 73 ? 4.641 1.857 -2.071 1.00 97.56 73 HIS A CA 1
ATOM 558 C C . HIS A 1 73 ? 5.597 2.770 -2.843 1.00 97.56 73 HIS A C 1
ATOM 560 O O . HIS A 1 73 ? 5.610 2.824 -4.070 1.00 97.56 73 HIS A O 1
ATOM 566 N N . GLU A 1 74 ? 6.457 3.427 -2.078 1.00 95.62 74 GLU A N 1
ATOM 567 C CA . GLU A 1 74 ? 7.480 4.342 -2.542 1.00 95.62 74 GLU A CA 1
ATOM 568 C C . GLU A 1 74 ? 8.510 3.684 -3.466 1.00 95.62 74 GLU A C 1
ATOM 570 O O . GLU A 1 74 ? 8.823 4.237 -4.524 1.00 95.62 74 GLU A O 1
ATOM 575 N N . ASP A 1 75 ? 9.046 2.520 -3.090 1.00 97.06 75 ASP A N 1
ATOM 576 C CA . ASP A 1 75 ? 9.973 1.792 -3.954 1.00 97.06 75 ASP A CA 1
ATOM 577 C C . ASP A 1 75 ? 9.235 1.319 -5.218 1.00 97.06 75 ASP A C 1
ATOM 579 O O . ASP A 1 75 ? 9.724 1.539 -6.323 1.00 97.06 75 ASP A O 1
ATOM 583 N N . PHE A 1 76 ? 8.026 0.760 -5.102 1.00 97.81 76 PHE A N 1
ATOM 584 C CA . PHE A 1 76 ? 7.275 0.281 -6.265 1.00 97.81 76 PHE A CA 1
ATOM 585 C C . PHE A 1 76 ? 7.066 1.380 -7.316 1.00 97.81 76 PHE A C 1
ATOM 587 O O . PHE A 1 76 ? 7.352 1.173 -8.495 1.00 97.81 76 PHE A O 1
ATOM 594 N N . LEU A 1 77 ? 6.635 2.573 -6.901 1.00 97.25 77 LEU A N 1
ATOM 595 C CA . LEU A 1 77 ? 6.453 3.714 -7.803 1.00 97.25 77 LEU A CA 1
ATOM 596 C C . LEU A 1 77 ? 7.762 4.146 -8.477 1.00 97.25 77 LEU A C 1
ATOM 598 O O . LEU A 1 77 ? 7.767 4.528 -9.645 1.00 97.25 77 LEU A O 1
ATOM 602 N N . ARG A 1 78 ? 8.892 4.089 -7.767 1.00 96.31 78 ARG A N 1
ATOM 603 C CA . ARG A 1 78 ? 10.196 4.462 -8.334 1.00 96.31 78 ARG A CA 1
ATOM 604 C C . ARG A 1 78 ? 10.688 3.450 -9.360 1.00 96.31 78 ARG A C 1
ATOM 606 O O . ARG A 1 78 ? 11.096 3.852 -10.446 1.00 96.31 78 ARG A O 1
ATOM 613 N N . TYR A 1 79 ? 10.618 2.159 -9.044 1.00 96.69 79 TYR A N 1
ATOM 614 C CA . TYR A 1 79 ? 11.098 1.102 -9.941 1.00 96.69 79 TYR A CA 1
ATOM 615 C C . TYR A 1 79 ? 10.152 0.829 -11.114 1.00 96.69 79 TYR A C 1
ATOM 617 O O . TYR A 1 79 ? 10.614 0.404 -12.165 1.00 96.69 79 TYR A O 1
ATOM 625 N N . SER A 1 80 ? 8.862 1.150 -10.991 1.00 95.62 80 SER A N 1
ATOM 626 C CA . SER A 1 80 ? 7.922 1.125 -12.123 1.00 95.62 80 SER A CA 1
ATOM 627 C C . SER A 1 80 ? 7.975 2.386 -13.000 1.00 95.62 80 SER A C 1
ATOM 629 O O . SER A 1 80 ? 7.348 2.424 -14.055 1.00 95.62 80 SER A O 1
ATOM 631 N N . GLY A 1 81 ? 8.700 3.434 -12.584 1.00 95.00 81 GLY A N 1
ATOM 632 C CA . GLY A 1 81 ? 8.755 4.725 -13.283 1.00 95.00 81 GLY A CA 1
ATOM 633 C C . GLY A 1 81 ? 7.551 5.646 -13.029 1.00 95.00 81 GLY A C 1
ATOM 634 O O . GLY A 1 81 ? 7.499 6.750 -13.569 1.00 95.00 81 GLY A O 1
ATOM 635 N N . ALA A 1 82 ? 6.609 5.240 -12.176 1.00 95.50 82 ALA A N 1
ATOM 636 C CA . ALA A 1 82 ? 5.411 6.002 -11.825 1.00 95.50 82 ALA A CA 1
ATOM 637 C C . ALA A 1 82 ? 5.651 7.133 -10.802 1.00 95.50 82 ALA A C 1
ATOM 639 O O . ALA A 1 82 ? 4.763 7.954 -10.577 1.00 95.50 82 ALA A O 1
ATOM 640 N N . TRP A 1 83 ? 6.850 7.236 -10.213 1.00 94.50 83 TRP A N 1
ATOM 641 C CA . TRP A 1 83 ? 7.170 8.242 -9.187 1.00 94.50 83 TRP A CA 1
ATOM 642 C C . TRP A 1 83 ? 6.917 9.693 -9.624 1.00 94.50 83 TRP A C 1
ATOM 644 O O . TRP A 1 83 ? 6.627 10.532 -8.785 1.00 94.50 83 TRP A O 1
ATOM 654 N N . GLY A 1 84 ? 6.985 10.031 -10.912 1.00 92.44 84 GLY A N 1
ATOM 655 C CA . GLY A 1 84 ? 6.672 11.395 -11.367 1.00 92.44 84 GLY A CA 1
ATOM 656 C C . GLY A 1 84 ? 5.196 11.795 -11.222 1.00 92.44 84 GLY A C 1
ATOM 657 O O . GLY A 1 84 ? 4.897 12.984 -11.228 1.00 92.44 84 GLY A O 1
ATOM 658 N N . ASN A 1 85 ? 4.292 10.819 -11.084 1.00 93.44 85 ASN A N 1
ATOM 659 C CA . ASN A 1 85 ? 2.839 10.997 -11.152 1.00 93.44 85 ASN A CA 1
ATOM 660 C C . ASN A 1 85 ? 2.115 10.362 -9.949 1.00 93.44 85 ASN A C 1
ATOM 662 O O . ASN A 1 85 ? 0.980 9.902 -10.093 1.00 93.44 85 ASN A O 1
ATOM 666 N N . HIS A 1 86 ? 2.779 10.275 -8.794 1.00 95.12 86 HIS A N 1
ATOM 667 C CA . HIS A 1 86 ? 2.182 9.730 -7.574 1.00 95.12 86 HIS A CA 1
ATOM 668 C C . HIS A 1 86 ? 1.412 10.793 -6.784 1.00 95.12 86 HIS A C 1
ATOM 670 O O . HIS A 1 86 ? 1.724 11.983 -6.858 1.00 95.12 86 HIS A O 1
ATOM 676 N N . ALA A 1 87 ? 0.442 10.354 -5.989 1.00 95.00 87 ALA A N 1
ATOM 677 C CA . ALA A 1 87 ? -0.291 11.183 -5.038 1.00 95.00 87 ALA A CA 1
ATOM 678 C C . ALA A 1 87 ? 0.149 10.937 -3.580 1.00 95.00 87 ALA A C 1
ATOM 680 O O . ALA A 1 87 ? 0.034 11.832 -2.741 1.00 95.00 87 ALA A O 1
ATOM 681 N N . CYS A 1 88 ? 0.642 9.738 -3.259 1.00 91.56 88 CYS A N 1
ATOM 682 C CA . CYS A 1 88 ? 1.078 9.300 -1.937 1.00 91.56 88 CYS A CA 1
ATOM 683 C C . CYS A 1 88 ? 2.609 9.095 -1.902 1.00 91.56 88 CYS A C 1
ATOM 685 O O . CYS A 1 88 ? 3.146 8.360 -2.733 1.00 91.56 88 CYS A O 1
ATOM 687 N N . PRO A 1 89 ? 3.339 9.680 -0.932 1.00 86.62 89 PRO A N 1
ATOM 688 C CA . PRO A 1 89 ? 2.847 10.335 0.285 1.00 86.62 89 PRO A CA 1
ATOM 689 C C . PRO A 1 89 ? 2.298 11.759 0.079 1.00 86.62 89 PRO A C 1
ATOM 691 O O . PRO A 1 89 ? 2.922 12.612 -0.546 1.00 86.62 89 PRO A O 1
ATOM 694 N N . ASN A 1 90 ? 1.145 12.037 0.694 1.00 87.38 90 ASN A N 1
ATOM 695 C CA . ASN A 1 90 ? 0.481 13.343 0.674 1.00 87.38 90 ASN A CA 1
ATOM 696 C C . ASN A 1 90 ? 0.957 14.226 1.846 1.00 87.38 90 ASN A C 1
ATOM 698 O O . ASN A 1 90 ? 0.278 14.363 2.868 1.00 87.38 90 ASN A O 1
ATOM 702 N N . PHE A 1 91 ? 2.171 14.774 1.738 1.00 80.50 91 PHE A N 1
ATOM 703 C CA . PHE A 1 91 ? 2.793 15.544 2.821 1.00 80.50 91 PHE A CA 1
ATOM 704 C C . PHE A 1 91 ? 1.962 16.771 3.236 1.00 80.50 91 PHE A C 1
ATOM 706 O O . PHE A 1 91 ? 1.610 17.609 2.410 1.00 80.50 91 PHE A O 1
ATOM 713 N N . GLY A 1 92 ? 1.703 16.908 4.542 1.00 79.88 92 GLY A N 1
ATOM 714 C CA . GLY A 1 92 ? 0.955 18.036 5.113 1.00 79.88 92 GLY A CA 1
ATOM 715 C C . GLY A 1 92 ? -0.572 17.917 5.018 1.00 79.88 92 GLY A C 1
ATOM 716 O O . GLY A 1 92 ? -1.271 18.808 5.498 1.00 79.88 92 GLY A O 1
ATOM 717 N N . GLY A 1 93 ? -1.091 16.833 4.431 1.00 87.81 93 GLY A N 1
ATOM 718 C CA . GLY A 1 93 ? -2.518 16.516 4.411 1.00 87.81 93 GLY A CA 1
ATOM 719 C C . GLY A 1 93 ? -3.021 15.837 5.691 1.00 87.81 93 GLY A C 1
ATOM 720 O O . GLY A 1 93 ? -2.257 15.507 6.597 1.00 87.81 93 GLY A O 1
ATOM 721 N N . THR A 1 94 ? -4.334 15.599 5.752 1.00 94.56 94 THR A N 1
ATOM 722 C CA . THR A 1 94 ? -4.952 14.764 6.795 1.00 94.56 94 THR A CA 1
ATOM 723 C C . THR A 1 94 ? -4.719 13.271 6.526 1.00 94.56 94 THR A C 1
ATOM 725 O O . THR A 1 94 ? -4.298 12.874 5.432 1.00 94.56 94 THR A O 1
ATOM 728 N N . ILE A 1 95 ? -5.023 12.415 7.506 1.00 94.94 95 ILE A N 1
ATOM 729 C CA . ILE A 1 95 ? -4.955 10.953 7.339 1.00 94.94 95 ILE A CA 1
ATOM 730 C C . ILE A 1 95 ? -5.893 10.506 6.207 1.00 94.94 95 ILE A C 1
ATOM 732 O O . ILE A 1 95 ? -5.478 9.794 5.296 1.00 94.94 95 ILE A O 1
ATOM 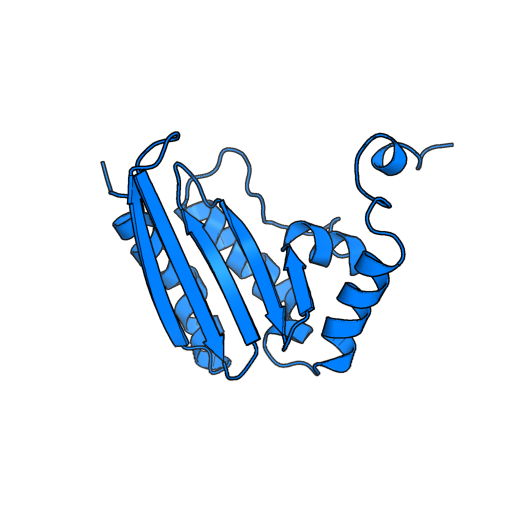736 N N . GLN A 1 96 ? -7.119 11.016 6.193 1.00 96.62 96 GLN A N 1
ATOM 737 C CA . GLN A 1 96 ? -8.150 10.765 5.186 1.00 96.62 96 GLN A CA 1
ATOM 738 C C . GLN A 1 96 ? -7.685 11.223 3.795 1.00 96.62 96 GLN A C 1
ATOM 740 O O . GLN A 1 96 ? -7.809 10.485 2.819 1.00 96.62 96 GLN A O 1
ATOM 745 N N . ALA A 1 97 ? -7.060 12.403 3.696 1.00 96.38 97 ALA A N 1
ATOM 746 C CA . ALA A 1 97 ? -6.473 12.877 2.443 1.00 96.38 97 ALA A CA 1
ATOM 747 C C . ALA A 1 97 ? -5.312 11.983 1.967 1.00 96.38 97 ALA A C 1
ATOM 749 O O . ALA A 1 97 ? -5.086 11.859 0.763 1.00 96.38 97 ALA A O 1
ATOM 750 N N . SER A 1 98 ? -4.588 11.341 2.886 1.00 96.94 98 SER A N 1
ATOM 751 C CA . SER A 1 98 ? -3.541 10.368 2.554 1.00 96.94 98 SER A CA 1
ATOM 752 C C . SER A 1 98 ? -4.130 9.049 2.041 1.00 96.94 98 SER A C 1
ATOM 754 O O . SER A 1 98 ? -3.636 8.508 1.057 1.00 96.94 98 SER A O 1
ATOM 756 N N . PHE A 1 99 ? -5.231 8.562 2.622 1.00 97.81 99 PHE A N 1
ATOM 757 C CA . PHE A 1 99 ? -5.965 7.403 2.094 1.00 97.81 99 PHE A CA 1
ATOM 758 C C . PHE A 1 99 ? -6.593 7.679 0.721 1.00 97.81 99 PHE A C 1
ATOM 760 O O . PHE A 1 99 ? -6.546 6.825 -0.165 1.00 97.81 99 PHE A O 1
ATOM 767 N N . ALA A 1 100 ? -7.131 8.881 0.503 1.00 97.31 100 ALA A N 1
ATOM 768 C CA . ALA A 1 100 ? -7.626 9.297 -0.806 1.00 97.31 100 ALA A CA 1
ATOM 769 C C . ALA A 1 100 ? -6.501 9.356 -1.857 1.00 97.31 100 ALA A C 1
ATOM 771 O O . ALA A 1 100 ? -6.712 8.936 -2.994 1.00 97.31 100 ALA A O 1
ATOM 772 N N . ALA A 1 101 ? -5.307 9.823 -1.482 1.00 97.62 101 ALA A N 1
ATOM 773 C CA . ALA A 1 101 ? -4.126 9.800 -2.343 1.00 97.62 101 ALA A CA 1
ATOM 774 C C . ALA A 1 101 ? -3.664 8.365 -2.652 1.00 97.62 101 ALA A C 1
ATOM 776 O O . ALA A 1 101 ? -3.472 8.021 -3.816 1.00 97.62 101 ALA A O 1
ATOM 777 N N . LEU A 1 102 ? -3.595 7.491 -1.640 1.00 98.06 102 LEU A N 1
ATOM 778 C CA . LEU A 1 102 ? -3.280 6.072 -1.830 1.00 98.06 102 LEU A CA 1
ATOM 779 C C . LEU A 1 102 ? -4.274 5.397 -2.788 1.00 98.06 102 LEU A C 1
ATOM 781 O O . LEU A 1 102 ? -3.866 4.629 -3.653 1.00 98.06 102 LEU A O 1
ATOM 785 N N . LYS A 1 103 ? -5.572 5.716 -2.694 1.00 98.12 103 LYS A N 1
ATOM 786 C CA . LYS A 1 103 ? -6.584 5.236 -3.648 1.00 98.12 103 LYS A CA 1
ATOM 787 C C . LYS A 1 103 ? -6.258 5.633 -5.088 1.00 98.12 103 LYS A C 1
ATOM 789 O O . LYS A 1 103 ? -6.424 4.816 -5.992 1.00 98.12 103 LYS A O 1
ATOM 794 N N . GLN A 1 104 ? -5.850 6.883 -5.307 1.00 98.06 104 GLN A N 1
ATOM 795 C CA . GLN A 1 104 ? -5.508 7.377 -6.643 1.00 98.06 104 GLN A CA 1
ATOM 796 C C . GLN A 1 104 ? -4.311 6.621 -7.208 1.00 98.06 104 GLN A C 1
ATOM 798 O O . GLN A 1 104 ? -4.372 6.153 -8.343 1.00 98.06 104 GLN A O 1
ATOM 803 N N . ASP A 1 105 ? -3.268 6.422 -6.405 1.00 98.19 105 ASP A N 1
ATOM 804 C CA . ASP A 1 105 ? -2.110 5.650 -6.847 1.00 98.19 105 ASP A CA 1
ATOM 805 C C . ASP A 1 105 ? -2.475 4.197 -7.124 1.00 98.19 105 ASP A C 1
ATOM 807 O O . ASP A 1 105 ? -2.082 3.663 -8.159 1.00 98.19 105 ASP A O 1
ATOM 811 N N . LEU A 1 106 ? -3.288 3.571 -6.265 1.00 98.06 106 LEU A N 1
ATOM 812 C CA . LEU A 1 106 ? -3.763 2.207 -6.487 1.00 98.06 106 LEU A CA 1
ATOM 813 C C . LEU A 1 106 ? -4.496 2.065 -7.830 1.00 98.06 106 LEU A C 1
ATOM 815 O O . LEU A 1 106 ? -4.217 1.128 -8.579 1.00 98.06 106 LEU A O 1
ATOM 819 N N . ALA A 1 107 ? -5.379 3.014 -8.157 1.00 97.50 107 ALA A N 1
ATOM 820 C CA . ALA A 1 107 ? -6.109 3.034 -9.424 1.00 97.50 107 ALA A CA 1
ATOM 821 C C . ALA A 1 107 ? -5.194 3.229 -10.641 1.00 97.50 107 ALA A C 1
ATOM 823 O O . ALA A 1 107 ? -5.406 2.600 -11.677 1.00 97.50 107 ALA A O 1
ATOM 824 N N . ASN A 1 108 ? -4.204 4.115 -10.524 1.00 97.44 108 ASN A N 1
ATOM 825 C CA . ASN A 1 108 ? -3.410 4.571 -11.662 1.00 97.44 108 ASN A CA 1
ATOM 826 C C . ASN A 1 108 ? -2.188 3.687 -11.935 1.00 97.44 108 ASN A C 1
ATOM 828 O O . ASN A 1 108 ? -1.808 3.514 -13.091 1.00 97.44 108 ASN A O 1
ATOM 832 N N . HIS A 1 109 ? -1.578 3.129 -10.885 1.00 97.50 109 HIS A N 1
ATOM 833 C CA . HIS A 1 109 ? -0.225 2.562 -10.954 1.00 97.50 109 HIS A CA 1
ATOM 834 C C . HIS A 1 109 ? -0.121 1.119 -10.450 1.00 97.50 109 HIS A C 1
ATOM 836 O O . HIS A 1 109 ? 0.862 0.446 -10.746 1.00 97.50 109 HIS A O 1
ATOM 842 N N . PHE A 1 110 ? -1.116 0.611 -9.712 1.00 97.50 110 PHE A N 1
ATOM 843 C CA . PHE A 1 110 ? -1.046 -0.711 -9.066 1.00 97.50 110 PHE A CA 1
ATOM 844 C C . PHE A 1 110 ? -2.023 -1.739 -9.648 1.00 97.50 110 PHE A C 1
ATOM 846 O O . PHE A 1 110 ? -2.331 -2.733 -8.990 1.00 97.50 110 PHE A O 1
ATOM 853 N N . SER A 1 111 ? -2.469 -1.580 -10.897 1.00 96.00 111 SER A N 1
ATOM 854 C CA . SER A 1 111 ? -3.291 -2.598 -11.577 1.00 96.00 111 SER A CA 1
ATOM 855 C C . SER A 1 111 ? -2.630 -3.984 -11.555 1.00 96.00 111 SER A C 1
ATOM 857 O O . SER A 1 111 ? -3.296 -4.987 -11.296 1.00 96.00 111 SER A O 1
ATOM 859 N N . VAL A 1 112 ? -1.302 -4.038 -11.701 1.00 96.44 112 VAL A N 1
ATOM 860 C CA . VAL A 1 112 ? -0.517 -5.277 -11.613 1.00 96.44 112 VAL A CA 1
ATOM 861 C C . VAL A 1 112 ? -0.628 -5.972 -10.250 1.00 96.44 112 VAL A C 1
ATOM 863 O O . VAL A 1 112 ? -0.682 -7.199 -10.171 1.00 96.44 112 VAL A O 1
ATOM 866 N N . PHE A 1 113 ? -0.730 -5.198 -9.168 1.00 97.69 113 PHE A N 1
ATOM 867 C CA . PHE A 1 113 ? -0.931 -5.728 -7.821 1.00 97.69 113 PHE A CA 1
ATOM 868 C C . PHE A 1 113 ? -2.401 -6.093 -7.557 1.00 97.69 113 PHE A C 1
ATOM 870 O O . PHE A 1 113 ? -2.677 -7.094 -6.895 1.00 97.69 113 PHE A O 1
ATOM 877 N N . LEU A 1 114 ? -3.348 -5.313 -8.081 1.00 97.50 114 LEU A N 1
ATOM 878 C CA . LEU A 1 114 ? -4.777 -5.512 -7.838 1.00 97.50 114 LEU A CA 1
ATOM 879 C C . LEU A 1 114 ? -5.341 -6.710 -8.608 1.00 97.50 114 LEU A C 1
ATOM 881 O O . LEU A 1 114 ? -6.044 -7.534 -8.031 1.00 97.50 114 LEU A O 1
ATOM 885 N N . SER A 1 115 ? -5.024 -6.851 -9.891 1.00 95.44 115 SER A N 1
ATOM 886 C CA . SER A 1 115 ? -5.621 -7.877 -10.762 1.00 95.44 115 SER A CA 1
ATOM 887 C C . SER A 1 115 ? -4.672 -8.447 -11.815 1.00 95.44 115 SER A C 1
ATOM 889 O O . SER A 1 115 ? -5.029 -9.414 -12.486 1.00 95.44 115 SER A O 1
ATOM 891 N N . GLY A 1 116 ? -3.474 -7.878 -11.966 1.00 93.25 116 GLY A N 1
ATOM 892 C CA . GLY A 1 116 ? -2.470 -8.375 -12.903 1.00 93.25 116 GLY A CA 1
ATOM 893 C C . GLY A 1 116 ? -1.739 -9.624 -12.420 1.00 93.25 116 GLY A C 1
ATOM 894 O O . GLY A 1 116 ? -2.011 -10.175 -11.352 1.00 93.25 116 GLY A O 1
ATOM 895 N N . LYS A 1 117 ? -0.788 -10.079 -13.233 1.00 94.44 117 LYS A N 1
ATOM 896 C CA . LYS A 1 117 ? -0.054 -11.327 -13.007 1.00 94.44 117 LYS A CA 1
ATOM 897 C C . LYS A 1 117 ? 1.069 -11.156 -11.987 1.00 94.44 117 LYS A C 1
ATOM 899 O O . LYS A 1 117 ? 1.675 -10.087 -11.898 1.00 94.44 117 LYS A O 1
ATOM 904 N N . ASP A 1 118 ? 1.380 -12.224 -11.256 1.00 95.69 118 ASP A N 1
ATOM 905 C CA . ASP A 1 118 ? 2.469 -12.206 -10.274 1.00 95.69 118 ASP A CA 1
ATOM 906 C C . ASP A 1 118 ? 3.807 -11.872 -10.941 1.00 95.69 118 ASP A C 1
ATOM 908 O O . ASP A 1 118 ? 4.593 -11.106 -10.388 1.00 95.69 118 ASP A O 1
ATOM 912 N N . GLU A 1 119 ? 4.073 -12.381 -12.149 1.00 96.62 119 GLU A N 1
ATOM 913 C CA . GLU A 1 119 ? 5.370 -12.207 -12.810 1.00 96.62 119 GLU A CA 1
ATOM 914 C C . GLU A 1 119 ? 5.718 -10.739 -13.078 1.00 96.62 119 GLU A C 1
ATOM 916 O O . GLU A 1 119 ? 6.893 -10.368 -12.984 1.00 96.62 119 GLU A O 1
ATOM 921 N N . GLU A 1 120 ? 4.707 -9.925 -13.390 1.00 95.81 120 GLU A N 1
ATOM 922 C CA . GLU A 1 120 ? 4.830 -8.492 -13.659 1.00 95.81 120 GLU A CA 1
ATOM 923 C C . GLU A 1 120 ? 5.110 -7.715 -12.365 1.00 95.81 120 GLU A C 1
ATOM 925 O O . GLU A 1 120 ? 6.026 -6.895 -12.322 1.00 95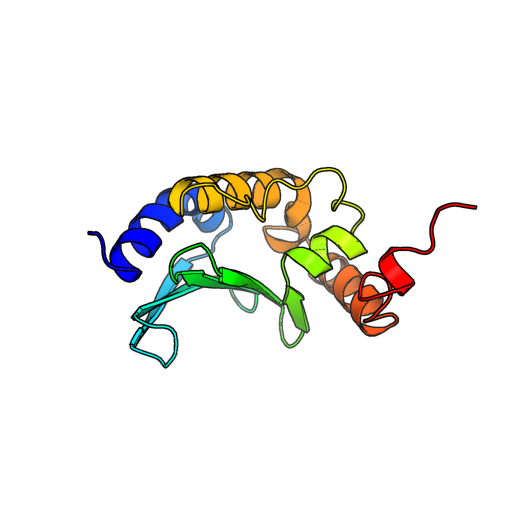.81 120 GLU A O 1
ATOM 930 N N . PHE A 1 121 ? 4.394 -8.022 -11.276 1.00 97.25 121 PHE A N 1
ATOM 931 C CA . PHE A 1 121 ? 4.665 -7.417 -9.969 1.00 97.25 121 PHE A CA 1
ATOM 932 C C . PHE A 1 121 ? 6.067 -7.794 -9.477 1.00 97.25 121 PHE A C 1
ATOM 934 O O . PHE A 1 121 ? 6.856 -6.943 -9.063 1.00 97.25 121 PHE A O 1
ATOM 941 N N . LEU A 1 122 ? 6.406 -9.080 -9.577 1.00 97.62 122 LEU A N 1
ATOM 942 C CA . LEU A 1 122 ? 7.696 -9.609 -9.157 1.00 97.62 122 LEU A CA 1
ATOM 943 C C . LEU A 1 122 ? 8.852 -9.088 -10.020 1.00 97.62 122 LEU A C 1
ATOM 945 O O . LEU A 1 122 ? 9.982 -9.080 -9.542 1.00 97.62 122 LEU A O 1
ATOM 949 N N . ALA A 1 123 ? 8.611 -8.631 -11.254 1.00 97.88 123 ALA A N 1
ATOM 950 C CA . ALA A 1 123 ? 9.639 -7.966 -12.057 1.00 97.88 123 ALA A CA 1
ATOM 951 C C . ALA A 1 123 ? 10.114 -6.670 -11.392 1.00 9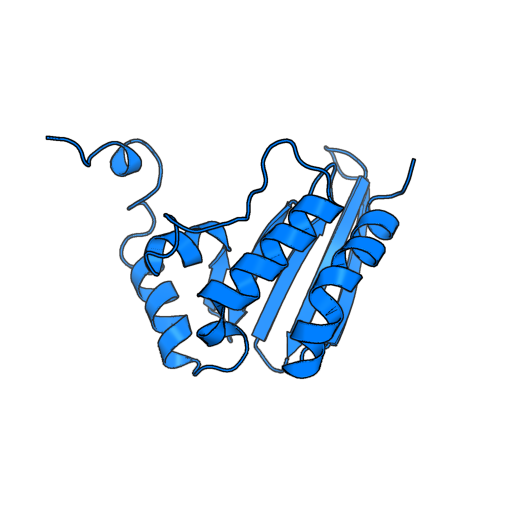7.88 123 ALA A C 1
ATOM 953 O O . ALA A 1 123 ? 11.314 -6.497 -11.200 1.00 97.88 123 ALA A O 1
ATOM 954 N N . VAL A 1 124 ? 9.183 -5.837 -10.920 1.00 97.56 124 VAL A N 1
ATOM 955 C CA . VAL A 1 124 ? 9.510 -4.594 -10.200 1.00 97.56 124 VAL A CA 1
ATOM 956 C C . VAL A 1 124 ? 10.272 -4.891 -8.905 1.00 97.56 124 VAL A C 1
ATOM 958 O O . VAL A 1 124 ? 11.233 -4.199 -8.568 1.00 97.56 124 VAL A O 1
ATOM 961 N N . VAL A 1 125 ? 9.882 -5.949 -8.183 1.00 97.88 125 VAL A N 1
ATOM 962 C CA . VAL A 1 125 ? 10.595 -6.367 -6.966 1.00 97.88 125 VAL A CA 1
ATOM 963 C C . VAL A 1 125 ? 12.017 -6.834 -7.284 1.00 97.88 125 VAL A C 1
ATOM 965 O O . VAL A 1 125 ? 12.945 -6.445 -6.579 1.00 97.88 125 VAL A O 1
ATOM 968 N N . ARG A 1 126 ? 12.211 -7.614 -8.357 1.00 98.00 126 ARG A N 1
ATOM 969 C CA . ARG A 1 126 ? 13.543 -8.058 -8.800 1.00 98.00 126 ARG A CA 1
ATOM 970 C C . ARG A 1 126 ? 14.438 -6.882 -9.178 1.00 98.00 126 ARG A C 1
ATOM 972 O O . ARG A 1 126 ? 15.596 -6.870 -8.772 1.00 98.00 126 ARG A O 1
ATOM 979 N N . ASP A 1 127 ? 13.907 -5.885 -9.881 1.00 96.88 127 ASP A N 1
ATOM 980 C CA . ASP A 1 127 ? 14.666 -4.683 -10.242 1.00 96.88 127 ASP A CA 1
ATOM 981 C C . ASP A 1 127 ? 15.084 -3.891 -8.992 1.00 96.88 127 ASP A C 1
ATOM 983 O O . ASP A 1 127 ? 16.227 -3.436 -8.889 1.00 96.88 127 ASP A O 1
ATOM 987 N N . ARG A 1 128 ? 14.195 -3.798 -7.991 1.00 96.81 128 ARG A N 1
ATOM 988 C CA . ARG A 1 128 ? 14.515 -3.226 -6.673 1.00 96.81 128 ARG A CA 1
ATOM 989 C C . ARG A 1 128 ? 15.605 -4.015 -5.965 1.00 96.81 128 ARG A C 1
ATOM 991 O O . ARG A 1 128 ? 16.526 -3.413 -5.425 1.00 96.81 128 ARG A O 1
ATOM 998 N N . ASP A 1 129 ? 15.512 -5.337 -5.946 1.00 96.25 129 ASP A N 1
ATOM 999 C CA . ASP A 1 129 ? 16.478 -6.200 -5.261 1.00 96.25 129 ASP A CA 1
ATOM 1000 C C . ASP A 1 129 ? 17.857 -6.199 -5.942 1.00 96.25 129 ASP A C 1
ATOM 1002 O O . ASP A 1 129 ? 18.873 -6.326 -5.259 1.00 96.25 129 ASP A O 1
ATOM 1006 N N . ALA A 1 130 ? 17.907 -6.008 -7.264 1.00 96.69 130 ALA A N 1
ATOM 1007 C CA . ALA A 1 130 ? 19.149 -5.895 -8.024 1.00 96.69 130 ALA A CA 1
ATOM 1008 C C . ALA A 1 130 ? 19.889 -4.569 -7.767 1.00 96.69 130 ALA A C 1
ATOM 1010 O O . ALA A 1 130 ? 21.119 -4.553 -7.710 1.00 96.69 130 ALA A O 1
ATOM 1011 N N . GLU A 1 131 ? 19.162 -3.461 -7.580 1.00 94.25 131 GLU A N 1
ATOM 1012 C CA . GLU A 1 131 ? 19.750 -2.129 -7.381 1.00 94.25 131 GLU A CA 1
ATOM 1013 C C . GLU A 1 131 ? 19.167 -1.367 -6.168 1.00 94.25 131 GLU A C 1
ATOM 1015 O O . GLU A 1 131 ? 18.822 -0.198 -6.304 1.00 94.25 131 GLU A O 1
ATOM 1020 N N . PRO A 1 132 ? 19.123 -1.912 -4.937 1.00 90.56 132 PRO A N 1
ATOM 1021 C CA . PRO A 1 132 ? 18.265 -1.424 -3.838 1.00 90.56 132 PRO A CA 1
ATOM 1022 C C . PRO A 1 132 ? 18.480 0.031 -3.394 1.00 90.56 132 PRO A C 1
ATOM 1024 O O . PRO A 1 132 ? 17.618 0.608 -2.723 1.00 90.56 132 PRO A O 1
ATOM 1027 N N . ASN A 1 133 ? 19.610 0.632 -3.773 1.00 89.88 133 ASN A N 1
ATOM 1028 C CA . ASN A 1 133 ? 19.990 2.004 -3.446 1.00 89.88 133 ASN A CA 1
ATOM 1029 C C . ASN A 1 133 ? 19.887 2.985 -4.623 1.00 89.88 133 ASN A C 1
ATOM 1031 O O . ASN A 1 133 ? 20.226 4.153 -4.443 1.00 89.88 133 ASN A O 1
ATOM 1035 N N . LYS A 1 134 ? 19.403 2.558 -5.798 1.00 89.81 134 LYS A N 1
ATOM 1036 C CA . LYS A 1 134 ? 19.309 3.386 -7.015 1.00 89.81 134 LYS A CA 1
ATOM 1037 C C . LYS A 1 134 ? 18.674 4.752 -6.766 1.00 89.81 134 LYS A C 1
ATOM 1039 O O . LYS A 1 134 ? 19.137 5.763 -7.280 1.00 89.81 134 LYS A O 1
ATOM 1044 N N . PHE A 1 135 ? 17.641 4.778 -5.927 1.00 87.25 135 PHE A N 1
ATOM 1045 C CA . PHE A 1 135 ? 16.878 5.980 -5.599 1.00 87.25 135 PHE A CA 1
ATOM 1046 C C . PHE A 1 135 ? 17.000 6.402 -4.130 1.00 87.25 135 PHE A C 1
ATOM 1048 O O . PHE A 1 135 ? 16.134 7.109 -3.614 1.00 87.25 135 PHE A O 1
ATOM 1055 N N . LYS A 1 136 ? 18.055 5.959 -3.437 1.00 82.94 136 LYS A N 1
ATOM 1056 C CA . LYS A 1 136 ? 18.300 6.277 -2.023 1.00 82.94 136 LYS A CA 1
ATOM 1057 C C . LYS A 1 136 ? 19.592 7.082 -1.874 1.00 82.94 136 LYS A C 1
ATOM 1059 O O . LYS A 1 136 ? 20.566 6.872 -2.592 1.00 82.94 136 LYS A O 1
ATOM 1064 N N . GLY A 1 137 ? 19.612 8.003 -0.911 1.00 72.38 137 GLY A N 1
ATOM 1065 C CA . GLY A 1 137 ? 20.798 8.805 -0.590 1.00 72.38 137 GLY A CA 1
ATOM 1066 C C . GLY A 1 137 ? 21.309 9.661 -1.758 1.00 72.38 137 GLY A C 1
ATOM 1067 O O . GLY A 1 137 ? 20.536 10.116 -2.597 1.00 72.38 137 GLY A O 1
ATOM 1068 N N . LEU A 1 138 ? 22.629 9.880 -1.815 1.00 62.62 138 LEU A N 1
ATOM 1069 C CA . LEU A 1 138 ? 23.290 10.709 -2.839 1.00 62.62 138 LEU A CA 1
ATOM 1070 C C . LEU A 1 138 ? 23.050 10.213 -4.278 1.00 62.62 138 LEU A C 1
ATOM 1072 O O . LEU A 1 138 ? 23.081 11.020 -5.204 1.00 62.62 138 LEU A O 1
ATOM 1076 N N . ALA A 1 139 ? 22.769 8.919 -4.471 1.00 61.41 139 ALA A N 1
ATOM 1077 C CA . ALA A 1 139 ? 22.459 8.348 -5.783 1.00 61.41 139 ALA A CA 1
ATOM 1078 C C . ALA A 1 139 ? 21.175 8.942 -6.393 1.00 61.41 139 ALA A C 1
ATOM 1080 O O . ALA A 1 139 ? 21.106 9.135 -7.603 1.00 61.41 139 ALA A O 1
ATOM 1081 N N . ALA A 1 140 ? 20.207 9.348 -5.561 1.00 59.22 140 ALA A N 1
ATOM 1082 C CA . ALA A 1 140 ? 18.981 10.007 -6.014 1.00 59.22 140 ALA A CA 1
ATOM 1083 C C . ALA A 1 140 ? 19.208 11.433 -6.563 1.00 59.22 140 ALA A C 1
ATOM 1085 O O . ALA A 1 140 ? 18.328 11.986 -7.219 1.00 59.22 140 ALA A O 1
ATOM 1086 N N . LEU A 1 141 ? 20.373 12.040 -6.299 1.00 56.16 141 LEU A N 1
ATOM 1087 C CA . LEU A 1 141 ? 20.720 13.403 -6.727 1.00 56.16 141 LEU A CA 1
ATOM 1088 C C . LEU A 1 141 ? 21.526 13.435 -8.042 1.00 56.16 141 LEU A C 1
ATOM 1090 O O . LEU A 1 141 ? 21.737 14.502 -8.619 1.00 56.16 141 LEU A O 1
ATOM 1094 N N . GLY A 1 142 ? 21.984 12.280 -8.534 1.00 48.75 142 GLY A N 1
ATOM 1095 C CA . GLY A 1 142 ? 22.906 12.151 -9.666 1.00 48.75 142 GLY A CA 1
ATOM 1096 C C . GLY A 1 142 ? 22.218 11.997 -11.022 1.00 48.75 142 GLY A C 1
ATOM 1097 O O . GLY A 1 142 ? 22.433 10.999 -11.698 1.00 48.75 142 GLY A O 1
ATOM 1098 N N . GLY A 1 143 ? 21.400 12.973 -11.421 1.00 48.84 143 GLY A N 1
ATOM 1099 C CA . GLY A 1 143 ? 20.687 12.959 -12.709 1.00 48.84 143 GLY A CA 1
ATOM 1100 C C . GLY A 1 143 ? 20.624 14.306 -13.430 1.00 48.84 143 GLY A C 1
ATOM 1101 O O . GLY A 1 143 ? 19.766 14.502 -14.283 1.00 48.84 143 GLY A O 1
ATOM 1102 N N . ARG A 1 144 ? 21.495 15.258 -13.080 1.00 43.81 144 ARG A N 1
ATOM 1103 C CA . ARG A 1 144 ? 21.702 16.488 -13.854 1.00 43.81 144 ARG A CA 1
ATOM 1104 C C . ARG A 1 144 ? 23.194 16.667 -14.102 1.00 43.81 144 ARG A C 1
ATOM 1106 O O . ARG A 1 144 ? 23.923 17.128 -13.226 1.00 43.81 144 ARG A O 1
ATOM 1113 N N . ARG A 1 145 ? 23.635 16.256 -15.285 1.00 39.41 145 ARG A N 1
ATOM 1114 C CA . ARG A 1 145 ? 24.763 16.879 -15.974 1.00 39.41 145 ARG A CA 1
ATOM 1115 C C . ARG A 1 145 ? 24.212 17.557 -17.211 1.00 39.41 145 ARG A C 1
ATOM 1117 O O . ARG A 1 145 ? 23.327 16.936 -17.838 1.00 39.41 145 ARG A O 1
#